Protein AF-A0A845EXS9-F1 (afdb_monomer_lite)

Structure (mmCIF, N/CA/C/O backbone):
data_AF-A0A845EXS9-F1
#
_entry.id   AF-A0A845EXS9-F1
#
loop_
_atom_site.group_PDB
_atom_site.id
_atom_site.type_symbol
_atom_site.label_atom_id
_atom_site.label_alt_id
_atom_site.label_comp_id
_atom_site.label_asym_id
_atom_site.label_entity_id
_atom_site.label_seq_id
_atom_site.pdbx_PDB_ins_code
_atom_site.Cartn_x
_atom_site.Cartn_y
_atom_site.Cartn_z
_atom_site.occupancy
_atom_site.B_iso_or_equiv
_atom_site.auth_seq_id
_atom_site.auth_comp_id
_atom_site.auth_asym_id
_atom_site.auth_atom_id
_atom_site.pdbx_PDB_model_num
ATOM 1 N N . MET A 1 1 ? 1.071 14.316 12.755 1.00 51.59 1 MET A N 1
ATOM 2 C CA . MET A 1 1 ? 1.394 14.939 11.450 1.00 51.59 1 MET A CA 1
ATOM 3 C C . MET A 1 1 ? 2.821 14.673 10.952 1.00 51.59 1 MET A C 1
ATOM 5 O O . MET A 1 1 ? 2.905 14.203 9.826 1.00 51.59 1 MET A O 1
ATOM 9 N N . PRO A 1 2 ? 3.928 14.865 11.708 1.00 53.72 2 PRO A N 1
ATOM 10 C CA . PRO A 1 2 ? 5.282 14.664 11.152 1.00 53.72 2 PRO A CA 1
ATOM 11 C C . PRO A 1 2 ? 5.561 13.211 10.721 1.00 53.72 2 PRO A C 1
ATOM 13 O O . PRO A 1 2 ? 6.140 12.975 9.668 1.00 53.72 2 PRO A O 1
ATOM 16 N N . LEU A 1 3 ? 5.050 12.230 11.473 1.00 70.12 3 LEU A N 1
ATOM 17 C CA . LEU A 1 3 ? 5.126 10.802 11.124 1.00 70.12 3 LEU A CA 1
ATOM 18 C C . LEU A 1 3 ? 4.400 10.443 9.818 1.00 70.12 3 LEU A C 1
ATOM 20 O O . LEU A 1 3 ? 4.823 9.530 9.117 1.00 70.12 3 LEU A O 1
ATOM 24 N N . LEU A 1 4 ? 3.323 11.157 9.493 1.00 68.69 4 LEU A N 1
ATOM 25 C CA . LEU A 1 4 ? 2.487 10.904 8.318 1.00 68.69 4 LEU A CA 1
ATOM 26 C C . LEU A 1 4 ? 3.217 11.365 7.046 1.00 68.69 4 LEU A C 1
ATOM 28 O O . LEU A 1 4 ? 3.310 10.632 6.066 1.00 68.69 4 LEU A O 1
ATOM 32 N N . LEU A 1 5 ? 3.852 12.539 7.119 1.00 72.69 5 LEU A N 1
ATOM 33 C CA . LEU A 1 5 ? 4.649 13.095 6.027 1.00 72.69 5 LEU A CA 1
ATOM 34 C C . LEU A 1 5 ? 5.863 12.210 5.700 1.00 72.69 5 LEU A C 1
ATOM 36 O O . LEU A 1 5 ? 6.105 11.908 4.537 1.00 72.69 5 LEU A O 1
ATOM 40 N N . ILE A 1 6 ? 6.579 11.727 6.723 1.00 81.88 6 ILE A N 1
ATOM 41 C CA . ILE A 1 6 ? 7.739 10.835 6.546 1.00 81.88 6 ILE A CA 1
ATOM 42 C C . ILE A 1 6 ? 7.333 9.527 5.854 1.00 81.88 6 ILE A C 1
ATOM 44 O O . ILE A 1 6 ? 8.035 9.061 4.960 1.00 81.88 6 ILE A O 1
ATOM 48 N N . ARG A 1 7 ? 6.188 8.944 6.233 1.00 81.50 7 ARG A N 1
ATOM 49 C CA . ARG A 1 7 ? 5.664 7.713 5.617 1.00 81.50 7 ARG A CA 1
ATOM 50 C C . ARG A 1 7 ? 5.348 7.910 4.137 1.00 81.50 7 ARG A C 1
ATOM 52 O O . ARG A 1 7 ? 5.757 7.090 3.320 1.00 81.50 7 ARG A O 1
ATOM 59 N N . ILE A 1 8 ? 4.670 9.004 3.793 1.00 83.12 8 ILE A N 1
ATOM 60 C CA . ILE A 1 8 ? 4.323 9.322 2.403 1.00 83.12 8 ILE A CA 1
ATOM 61 C C . ILE A 1 8 ? 5.583 9.592 1.578 1.00 83.12 8 ILE A C 1
ATOM 63 O O . ILE A 1 8 ? 5.698 9.072 0.474 1.00 83.12 8 ILE A O 1
ATOM 67 N N . VAL A 1 9 ? 6.557 10.329 2.122 1.00 86.06 9 VAL A N 1
ATOM 68 C CA . VAL A 1 9 ? 7.844 10.582 1.452 1.00 86.06 9 VAL A CA 1
ATOM 69 C C . VAL A 1 9 ? 8.617 9.281 1.225 1.00 86.06 9 VAL A C 1
ATOM 71 O O . VAL A 1 9 ? 9.168 9.085 0.146 1.00 86.06 9 VAL A O 1
ATOM 74 N N . ALA A 1 10 ? 8.623 8.362 2.194 1.00 85.44 10 ALA A N 1
ATOM 75 C CA . ALA A 1 10 ? 9.262 7.057 2.036 1.00 85.44 10 ALA A CA 1
ATOM 76 C C . ALA A 1 10 ? 8.588 6.210 0.943 1.00 85.44 10 ALA A C 1
ATOM 78 O O . ALA A 1 10 ? 9.275 5.620 0.111 1.00 85.44 10 ALA A O 1
ATOM 79 N N . ILE A 1 11 ? 7.250 6.184 0.907 1.00 87.62 11 ILE A N 1
ATOM 80 C CA . ILE A 1 11 ? 6.481 5.491 -0.139 1.00 87.62 11 ILE A CA 1
ATOM 81 C C . ILE A 1 11 ? 6.760 6.110 -1.503 1.00 87.62 11 ILE A C 1
ATOM 83 O O . ILE A 1 11 ? 7.045 5.384 -2.452 1.00 87.62 11 ILE A O 1
ATOM 87 N N . PHE A 1 12 ? 6.727 7.439 -1.589 1.00 87.81 12 PHE A N 1
ATOM 88 C CA . PHE A 1 12 ? 7.039 8.160 -2.812 1.00 87.81 12 PHE A CA 1
ATOM 89 C C . PHE A 1 12 ? 8.451 7.827 -3.299 1.00 87.81 12 PHE A C 1
ATOM 91 O O . PHE A 1 12 ? 8.611 7.443 -4.448 1.00 87.81 12 PHE A O 1
ATOM 98 N N . GLY A 1 13 ? 9.462 7.889 -2.427 1.00 86.19 13 GLY A N 1
ATOM 99 C CA . GLY A 1 13 ? 10.846 7.578 -2.787 1.00 86.19 13 GLY A CA 1
ATOM 100 C C . GLY A 1 13 ? 11.028 6.141 -3.282 1.00 86.19 13 GLY A C 1
ATOM 101 O O . GLY A 1 13 ? 11.665 5.922 -4.309 1.00 86.19 13 GLY A O 1
ATOM 102 N N . LEU A 1 14 ? 10.427 5.159 -2.602 1.00 87.31 14 LEU A N 1
ATOM 103 C CA . LEU A 1 14 ? 10.491 3.751 -3.010 1.00 87.31 14 LEU A CA 1
ATOM 104 C C . LEU A 1 14 ? 9.812 3.511 -4.363 1.00 87.31 14 LEU A C 1
ATOM 106 O O . LEU A 1 14 ? 10.380 2.849 -5.230 1.00 87.31 14 LEU A O 1
ATOM 110 N N . LEU A 1 15 ? 8.613 4.058 -4.557 1.00 86.12 15 LEU A N 1
ATOM 111 C CA . LEU A 1 15 ? 7.864 3.892 -5.801 1.00 86.12 15 LEU A CA 1
ATOM 112 C C . LEU A 1 15 ? 8.483 4.688 -6.961 1.00 86.12 15 LEU A C 1
ATOM 114 O O . LEU A 1 15 ? 8.450 4.220 -8.093 1.00 86.12 15 LEU A O 1
ATOM 118 N N . PHE A 1 16 ? 9.102 5.837 -6.689 1.00 86.94 16 PHE A N 1
ATOM 119 C CA . PHE A 1 16 ? 9.843 6.620 -7.678 1.00 86.94 16 PHE A CA 1
ATOM 120 C C . PHE A 1 16 ? 11.088 5.881 -8.171 1.00 86.94 16 PHE A C 1
ATOM 122 O O . PHE A 1 16 ? 11.317 5.781 -9.373 1.00 86.94 16 PHE A O 1
ATOM 129 N N . ILE A 1 17 ? 11.869 5.293 -7.257 1.00 85.00 17 ILE A N 1
ATOM 130 C CA . ILE A 1 17 ? 13.013 4.449 -7.628 1.00 85.00 17 ILE A CA 1
ATOM 131 C C . ILE A 1 17 ? 12.538 3.244 -8.442 1.00 85.00 17 ILE A C 1
ATOM 133 O O . ILE A 1 17 ? 13.176 2.892 -9.433 1.00 85.00 17 ILE A O 1
ATOM 137 N N . ALA A 1 18 ? 11.424 2.623 -8.046 1.00 84.88 18 ALA A N 1
ATOM 138 C CA . ALA A 1 18 ? 10.836 1.531 -8.806 1.00 84.88 18 ALA A CA 1
ATOM 139 C C . ALA A 1 18 ? 10.504 1.966 -10.238 1.00 84.88 18 ALA A C 1
ATOM 141 O O . ALA A 1 18 ? 10.927 1.306 -11.179 1.00 84.88 18 ALA A O 1
ATOM 142 N N . GLU A 1 19 ? 9.827 3.100 -10.407 1.00 82.81 19 GLU A N 1
ATOM 143 C CA . GLU A 1 19 ? 9.489 3.638 -11.725 1.00 82.81 19 GLU A CA 1
ATOM 144 C C . GLU A 1 19 ? 10.696 4.005 -12.574 1.00 82.81 19 GLU A C 1
ATOM 146 O O . GLU A 1 19 ? 10.775 3.606 -13.732 1.00 82.81 19 GLU A O 1
ATOM 151 N N . SER A 1 20 ? 11.702 4.628 -11.972 1.00 82.00 20 SER A N 1
ATOM 152 C CA . SER A 1 20 ? 12.933 4.988 -12.676 1.00 82.00 20 SER A CA 1
ATOM 153 C C . SER A 1 20 ? 13.729 3.769 -13.170 1.00 82.00 20 SER A C 1
ATOM 155 O O . SER A 1 20 ? 14.548 3.897 -14.076 1.00 82.00 20 SER A O 1
ATOM 157 N N . ASN A 1 21 ? 13.519 2.587 -12.577 1.00 80.31 21 ASN A N 1
ATOM 158 C CA . ASN A 1 21 ? 14.250 1.358 -12.906 1.00 80.31 21 ASN A CA 1
ATOM 159 C C . ASN A 1 21 ? 13.407 0.325 -13.675 1.00 80.31 21 ASN A C 1
ATOM 161 O O . ASN A 1 21 ? 13.947 -0.691 -14.116 1.00 80.31 21 ASN A O 1
ATOM 165 N N . LEU A 1 22 ? 12.100 0.547 -13.834 1.00 76.06 22 LEU A N 1
ATOM 166 C CA . LEU A 1 22 ? 11.172 -0.400 -14.449 1.00 76.06 22 LEU A CA 1
ATOM 167 C C . LEU A 1 22 ? 10.502 0.229 -15.670 1.00 76.06 22 LEU A C 1
ATOM 169 O O . LEU A 1 22 ? 9.865 1.273 -15.588 1.00 76.06 22 LEU A O 1
ATOM 173 N N . ASN A 1 23 ? 10.577 -0.440 -16.822 1.00 69.62 23 ASN A N 1
ATOM 174 C CA . ASN A 1 23 ? 9.854 0.005 -18.012 1.00 69.62 23 ASN A CA 1
ATOM 175 C C . ASN A 1 23 ? 8.379 -0.425 -17.928 1.00 69.62 23 ASN A C 1
ATOM 177 O O . ASN A 1 23 ? 7.980 -1.463 -18.458 1.00 69.62 23 ASN A O 1
ATOM 181 N N . PHE A 1 24 ? 7.554 0.380 -17.256 1.00 65.69 24 PHE A N 1
ATOM 182 C CA . PHE A 1 24 ? 6.158 0.039 -16.968 1.00 65.69 24 PHE A CA 1
ATOM 183 C C . PHE A 1 24 ? 5.218 -0.004 -18.180 1.00 65.69 24 PHE A C 1
ATOM 185 O O . PHE A 1 24 ? 4.062 -0.395 -18.020 1.00 65.69 24 PHE A O 1
ATOM 192 N N . LYS A 1 25 ? 5.667 0.345 -19.393 1.00 63.91 25 LYS A N 1
ATOM 193 C CA . LYS A 1 25 ? 4.797 0.403 -20.585 1.00 63.91 25 LYS A CA 1
ATOM 194 C C . LYS A 1 25 ? 4.141 -0.931 -20.961 1.00 63.91 25 LYS A C 1
ATOM 196 O O . LYS A 1 25 ? 3.076 -0.913 -21.567 1.00 63.91 25 LYS A O 1
ATOM 201 N N . SER A 1 26 ? 4.741 -2.069 -20.611 1.00 62.62 26 SER A N 1
ATOM 202 C CA . SER A 1 26 ? 4.204 -3.406 -20.925 1.00 62.62 26 SER A CA 1
ATOM 203 C C . SER A 1 26 ? 4.117 -4.347 -19.720 1.00 62.62 26 SER A C 1
ATOM 205 O O . SER A 1 26 ? 3.708 -5.498 -19.868 1.00 62.62 26 SER A O 1
ATOM 207 N N . MET A 1 27 ? 4.484 -3.877 -18.526 1.00 73.00 27 MET A N 1
ATOM 208 C CA . MET A 1 27 ? 4.490 -4.696 -17.314 1.00 73.00 27 MET A CA 1
ATOM 209 C C . MET A 1 27 ? 3.122 -4.745 -16.644 1.00 73.00 27 MET A C 1
ATOM 211 O O . MET A 1 27 ? 2.420 -3.739 -16.524 1.00 73.00 27 MET A O 1
ATOM 215 N N . THR A 1 28 ? 2.783 -5.925 -16.132 1.00 79.69 28 THR A N 1
ATOM 216 C CA . THR A 1 28 ? 1.614 -6.130 -15.273 1.00 79.69 28 THR A CA 1
ATOM 217 C C . THR A 1 28 ? 2.038 -6.255 -13.812 1.00 79.69 28 THR A C 1
ATOM 219 O O . THR A 1 28 ? 3.178 -6.610 -13.508 1.00 79.69 28 THR A O 1
ATOM 222 N N . PHE A 1 29 ? 1.107 -5.999 -12.888 1.00 75.62 29 PHE A N 1
ATOM 223 C CA . PHE A 1 29 ? 1.343 -6.158 -11.448 1.00 75.62 29 PHE A CA 1
ATOM 224 C C . PHE A 1 29 ? 1.831 -7.572 -11.103 1.00 75.62 29 PHE A C 1
ATOM 226 O O . PHE A 1 29 ? 2.787 -7.751 -10.352 1.00 75.62 29 PHE A O 1
ATOM 233 N N . THR A 1 30 ? 1.191 -8.582 -11.689 1.00 77.38 30 THR A N 1
ATOM 234 C CA . THR A 1 30 ? 1.515 -9.991 -11.457 1.00 77.38 30 THR A CA 1
ATOM 235 C C . THR A 1 30 ? 2.918 -10.338 -11.940 1.00 77.38 30 THR A C 1
ATOM 237 O O . THR A 1 30 ? 3.628 -11.073 -11.261 1.00 77.38 30 THR A O 1
ATOM 240 N N . ASP A 1 31 ? 3.345 -9.774 -13.069 1.00 80.44 31 ASP A N 1
ATOM 241 C CA . ASP A 1 31 ? 4.692 -9.983 -13.596 1.00 80.44 31 ASP A CA 1
ATOM 242 C C . ASP A 1 31 ? 5.758 -9.390 -12.657 1.00 80.44 31 ASP A C 1
ATOM 244 O O . ASP A 1 31 ? 6.731 -10.055 -12.307 1.00 80.44 31 ASP A O 1
ATOM 248 N N . LEU A 1 32 ? 5.512 -8.190 -12.125 1.00 79.75 32 LEU A N 1
ATOM 249 C CA . LEU A 1 32 ? 6.359 -7.562 -11.105 1.00 79.75 32 LEU A CA 1
ATOM 250 C C . LEU A 1 32 ? 6.474 -8.374 -9.813 1.00 79.75 32 LEU A C 1
ATOM 252 O O . LEU A 1 32 ? 7.549 -8.434 -9.217 1.00 79.75 32 LEU A O 1
ATOM 256 N N . MET A 1 33 ? 5.382 -9.007 -9.390 1.00 78.69 33 MET A N 1
ATOM 257 C CA . MET A 1 33 ? 5.342 -9.804 -8.163 1.00 78.69 33 MET A CA 1
ATOM 258 C C . MET A 1 33 ? 6.012 -11.171 -8.333 1.00 78.69 33 MET A C 1
ATOM 260 O O . MET A 1 33 ? 6.807 -11.577 -7.486 1.00 78.69 33 MET A O 1
ATOM 264 N N . LEU A 1 34 ? 5.707 -11.880 -9.423 1.00 81.31 34 LEU A N 1
ATOM 265 C CA . LEU A 1 34 ? 6.151 -13.260 -9.640 1.00 81.31 34 LEU A CA 1
ATOM 266 C C . LEU A 1 34 ? 7.555 -13.350 -10.243 1.00 81.31 34 LEU A C 1
ATOM 268 O O . LEU A 1 34 ? 8.284 -14.291 -9.942 1.00 81.31 34 LEU A O 1
ATOM 272 N N . ASN A 1 35 ? 7.958 -12.363 -11.046 1.00 79.44 35 ASN A N 1
ATOM 273 C CA . ASN A 1 35 ? 9.261 -12.328 -11.710 1.00 79.44 35 ASN A CA 1
ATOM 274 C C . ASN A 1 35 ? 10.184 -11.243 -11.133 1.00 79.44 35 ASN A C 1
ATOM 276 O O . ASN A 1 35 ? 11.101 -10.779 -11.810 1.00 79.44 35 ASN A O 1
ATOM 280 N N . SER A 1 36 ? 9.992 -10.869 -9.865 1.00 72.88 36 SER A N 1
ATOM 281 C CA . SER A 1 36 ? 10.786 -9.840 -9.173 1.00 72.88 36 SER A CA 1
ATOM 282 C C . SER A 1 36 ? 12.305 -10.056 -9.279 1.00 72.88 36 SER A C 1
ATOM 284 O O . SER A 1 36 ? 13.050 -9.094 -9.447 1.00 72.88 36 SER A O 1
ATOM 286 N N . GLY A 1 37 ? 12.772 -11.311 -9.296 1.00 73.31 37 GLY A N 1
ATOM 287 C CA . GLY A 1 37 ? 14.189 -11.651 -9.486 1.00 73.31 37 GLY A CA 1
ATOM 288 C C . GLY A 1 37 ? 14.774 -11.256 -10.850 1.00 73.31 37 GLY A C 1
ATOM 289 O O . GLY A 1 37 ? 15.967 -10.986 -10.939 1.00 73.31 37 GLY A O 1
ATOM 290 N N . ARG A 1 38 ? 13.952 -11.164 -11.904 1.00 77.56 38 ARG A N 1
ATOM 291 C CA . ARG A 1 38 ? 14.377 -10.683 -13.234 1.00 77.56 38 ARG A CA 1
ATOM 292 C C . ARG A 1 38 ? 14.466 -9.162 -13.308 1.00 77.56 38 ARG A C 1
ATOM 294 O O . ARG A 1 38 ? 15.227 -8.630 -14.106 1.00 77.56 38 ARG A O 1
ATOM 301 N N . TYR A 1 39 ? 13.686 -8.482 -12.477 1.00 75.69 39 TYR A N 1
ATOM 302 C CA . TYR A 1 39 ? 13.532 -7.029 -12.467 1.00 75.69 39 TYR A CA 1
ATOM 303 C C . TYR A 1 39 ? 14.378 -6.340 -11.384 1.00 75.69 39 TYR A C 1
ATOM 305 O O . TYR A 1 39 ? 14.412 -5.112 -11.294 1.00 75.69 39 TYR A O 1
ATOM 313 N N . GLY A 1 40 ? 15.101 -7.134 -10.589 1.00 82.38 40 GLY A N 1
ATOM 314 C CA . GLY A 1 40 ? 16.164 -6.685 -9.701 1.00 82.38 40 GLY A CA 1
ATOM 315 C C . GLY A 1 40 ? 15.704 -5.651 -8.675 1.00 82.38 40 GLY A C 1
ATOM 316 O O . GLY A 1 40 ? 14.649 -5.771 -8.050 1.00 82.38 40 GLY A O 1
ATOM 317 N N . PHE A 1 41 ? 16.528 -4.622 -8.486 1.00 82.50 41 PHE A N 1
ATOM 318 C CA . PHE A 1 41 ? 16.328 -3.613 -7.449 1.00 82.50 41 PHE A CA 1
ATOM 319 C C . PHE A 1 41 ? 15.018 -2.823 -7.612 1.00 82.50 41 PHE A C 1
ATOM 321 O O . PHE A 1 41 ? 14.347 -2.554 -6.617 1.00 82.50 41 PHE A O 1
ATOM 328 N N . GLY A 1 42 ? 14.595 -2.530 -8.848 1.00 81.81 42 GLY A N 1
ATOM 329 C CA . GLY A 1 42 ? 13.344 -1.810 -9.111 1.00 81.81 42 GLY A CA 1
ATOM 330 C C . GLY A 1 42 ? 12.111 -2.557 -8.594 1.00 81.81 42 GLY A C 1
ATOM 331 O O . GLY A 1 42 ? 11.252 -1.962 -7.943 1.00 81.81 42 GLY A O 1
ATOM 332 N N . ALA A 1 43 ? 12.052 -3.878 -8.793 1.00 83.44 43 ALA A N 1
ATOM 333 C CA . ALA A 1 43 ? 10.953 -4.698 -8.280 1.00 83.44 43 ALA A CA 1
ATOM 334 C C . ALA A 1 43 ? 10.974 -4.839 -6.753 1.00 83.44 43 ALA A C 1
ATOM 336 O O . ALA A 1 43 ? 9.912 -4.884 -6.135 1.00 83.44 43 ALA A O 1
ATOM 337 N N . LEU A 1 44 ? 12.156 -4.851 -6.126 1.00 86.00 44 LEU A N 1
ATOM 338 C CA . LEU A 1 44 ? 12.261 -4.812 -4.665 1.00 86.00 44 LEU A CA 1
ATOM 339 C C . LEU A 1 44 ? 11.725 -3.490 -4.108 1.00 86.00 44 LEU A C 1
ATOM 341 O O . LEU A 1 44 ? 10.909 -3.503 -3.189 1.00 86.00 44 LEU A O 1
ATOM 345 N N . CYS A 1 45 ? 12.125 -2.354 -4.685 1.00 88.00 45 CYS A N 1
ATOM 346 C CA . CYS A 1 45 ? 11.609 -1.042 -4.295 1.00 88.00 45 CYS A CA 1
ATOM 347 C C . CYS A 1 45 ? 10.089 -0.950 -4.479 1.00 88.00 45 CYS A C 1
ATOM 349 O O . CYS A 1 45 ? 9.397 -0.454 -3.587 1.00 88.00 45 CYS A O 1
ATOM 351 N N . PHE A 1 46 ? 9.560 -1.507 -5.573 1.00 87.25 46 PHE A N 1
ATOM 352 C CA . PHE A 1 46 ? 8.122 -1.605 -5.809 1.00 87.25 46 PHE A CA 1
ATOM 353 C C . PHE A 1 46 ? 7.424 -2.448 -4.736 1.00 87.25 46 PHE A C 1
ATOM 355 O O . PHE A 1 46 ? 6.441 -2.002 -4.149 1.00 87.25 46 PHE A O 1
ATOM 362 N N . LEU A 1 47 ? 7.953 -3.639 -4.432 1.00 88.12 47 LEU A N 1
ATOM 363 C CA . LEU A 1 47 ? 7.409 -4.544 -3.419 1.00 88.12 47 LEU A CA 1
ATOM 364 C C . LEU A 1 47 ? 7.405 -3.893 -2.031 1.00 88.12 47 LEU A C 1
ATOM 366 O O . LEU A 1 47 ? 6.402 -3.955 -1.321 1.00 88.12 47 LEU A O 1
ATOM 370 N N . PHE A 1 48 ? 8.504 -3.244 -1.641 1.00 88.56 48 PHE A N 1
ATOM 371 C CA . PHE A 1 48 ? 8.569 -2.529 -0.372 1.00 88.56 48 PHE A CA 1
ATOM 372 C C . PHE A 1 48 ? 7.571 -1.371 -0.347 1.00 88.56 48 PHE A C 1
ATOM 374 O O . PHE A 1 48 ? 6.778 -1.295 0.589 1.00 88.56 48 PHE A O 1
ATOM 381 N N . GLY A 1 49 ? 7.530 -0.526 -1.382 1.00 87.38 49 GLY A N 1
ATOM 382 C CA . GLY A 1 49 ? 6.549 0.558 -1.486 1.00 87.38 49 GLY A CA 1
ATOM 383 C C . GLY A 1 49 ? 5.108 0.049 -1.373 1.00 87.38 49 GLY A C 1
ATOM 384 O O . GLY A 1 49 ? 4.321 0.569 -0.580 1.00 87.38 49 GLY A O 1
ATOM 385 N N . PHE A 1 50 ? 4.790 -1.037 -2.078 1.00 88.69 50 PHE A N 1
ATOM 386 C CA . PHE A 1 50 ? 3.506 -1.733 -2.010 1.00 88.69 50 PHE A CA 1
ATOM 387 C C . PHE A 1 50 ? 3.173 -2.224 -0.590 1.00 88.69 50 PHE A C 1
ATOM 389 O O . PHE A 1 50 ? 2.087 -1.951 -0.075 1.00 88.69 50 PHE A O 1
ATOM 396 N N . LEU A 1 51 ? 4.105 -2.905 0.082 1.00 88.56 51 LEU A N 1
ATOM 397 C CA . LEU A 1 51 ? 3.905 -3.414 1.443 1.00 88.56 51 LEU A CA 1
ATOM 398 C C . LEU A 1 51 ? 3.737 -2.288 2.471 1.00 88.56 51 LEU A C 1
ATOM 400 O O . LEU A 1 51 ? 2.955 -2.433 3.412 1.00 88.56 51 LEU A O 1
ATOM 404 N N . PHE A 1 52 ? 4.434 -1.163 2.296 1.00 88.50 52 PHE A N 1
ATOM 405 C CA . PHE A 1 52 ? 4.263 0.021 3.139 1.00 88.50 52 PHE A CA 1
ATOM 406 C C . PHE A 1 52 ? 2.860 0.616 2.998 1.00 88.50 52 PHE A C 1
ATOM 408 O O . PHE A 1 52 ? 2.219 0.913 4.005 1.00 88.50 52 PHE A O 1
ATOM 415 N N . VAL A 1 53 ? 2.347 0.718 1.771 1.00 88.12 53 VAL A N 1
ATOM 416 C CA . VAL A 1 53 ? 0.979 1.188 1.505 1.00 88.12 53 VAL A CA 1
ATOM 417 C C . VAL A 1 53 ? -0.039 0.239 2.134 1.00 88.12 53 VAL A C 1
ATOM 419 O O . VAL A 1 53 ? -0.921 0.672 2.874 1.00 88.12 53 VAL A O 1
ATOM 422 N N . ALA A 1 54 ? 0.121 -1.069 1.925 1.00 87.75 54 ALA A N 1
ATOM 423 C CA . ALA A 1 54 ? -0.775 -2.058 2.510 1.00 87.75 54 ALA A CA 1
ATOM 424 C C . ALA A 1 54 ? -0.733 -2.050 4.049 1.00 87.75 54 ALA A C 1
ATOM 426 O O . ALA A 1 54 ? -1.757 -2.245 4.704 1.00 87.75 54 ALA A O 1
ATOM 427 N N . ARG A 1 55 ? 0.433 -1.768 4.644 1.00 87.00 55 ARG A N 1
ATOM 428 C CA . ARG A 1 55 ? 0.579 -1.583 6.092 1.00 87.00 55 ARG A CA 1
ATOM 429 C C . ARG A 1 55 ? -0.180 -0.356 6.597 1.00 87.00 55 ARG A C 1
ATOM 431 O O . ARG A 1 55 ? -0.813 -0.467 7.641 1.00 87.00 55 ARG A O 1
ATOM 438 N N . ILE A 1 56 ? -0.134 0.775 5.892 1.00 86.00 56 ILE A N 1
ATOM 439 C CA . ILE A 1 56 ? -0.914 1.969 6.262 1.00 86.00 56 ILE A CA 1
ATOM 440 C C . ILE A 1 56 ? -2.407 1.644 6.243 1.00 86.00 56 ILE A C 1
ATOM 442 O O . ILE A 1 56 ? -3.108 1.911 7.217 1.00 86.00 56 ILE A O 1
ATOM 446 N N . ILE A 1 57 ? -2.876 0.982 5.180 1.00 86.12 57 ILE A N 1
ATOM 447 C CA . ILE A 1 57 ? -4.276 0.555 5.072 1.00 86.12 57 ILE A CA 1
ATOM 448 C C . ILE A 1 57 ? -4.641 -0.365 6.238 1.00 86.12 57 ILE A C 1
ATOM 450 O O . ILE A 1 57 ? -5.668 -0.161 6.880 1.00 86.12 57 ILE A O 1
ATOM 454 N N . ARG A 1 58 ? -3.778 -1.332 6.569 1.00 86.06 58 ARG A N 1
ATOM 455 C CA . ARG A 1 58 ? -3.970 -2.209 7.728 1.00 86.06 58 ARG A CA 1
ATOM 456 C C . ARG A 1 58 ? -4.106 -1.417 9.030 1.00 86.06 58 ARG A C 1
ATOM 458 O O . ARG A 1 58 ? -5.054 -1.652 9.768 1.00 86.06 58 ARG A O 1
ATOM 465 N N . GLU A 1 59 ? -3.193 -0.485 9.308 1.00 85.12 59 GLU A N 1
ATOM 466 C CA . GLU A 1 59 ? -3.225 0.358 10.517 1.00 85.12 59 GLU A CA 1
ATOM 467 C C . GLU A 1 59 ? -4.524 1.178 10.594 1.00 85.12 59 GLU A C 1
ATOM 469 O O . GLU A 1 59 ? -5.117 1.318 11.663 1.00 85.12 59 GLU A O 1
ATOM 474 N N . HIS A 1 60 ? -5.012 1.680 9.460 1.00 83.25 60 HIS A N 1
ATOM 475 C CA . HIS A 1 60 ? -6.275 2.407 9.401 1.00 83.25 60 HIS A CA 1
ATOM 476 C C . HIS A 1 60 ? -7.499 1.515 9.638 1.00 83.25 60 HIS A C 1
ATOM 478 O O . HIS A 1 60 ? -8.395 1.913 10.384 1.00 83.25 60 HIS A O 1
ATOM 484 N N . VAL A 1 61 ? -7.528 0.315 9.049 1.00 82.25 61 VAL A N 1
ATOM 485 C CA . VAL A 1 61 ? -8.600 -0.677 9.242 1.00 82.25 61 VAL A CA 1
ATOM 486 C C . VAL A 1 61 ? -8.628 -1.170 10.689 1.00 82.25 61 VAL A C 1
ATOM 488 O O . VAL A 1 61 ? -9.695 -1.214 11.293 1.00 82.25 61 VAL A O 1
ATOM 491 N N . GLU A 1 62 ? -7.469 -1.475 11.278 1.00 81.56 62 GLU A N 1
ATOM 492 C CA . GLU A 1 62 ? -7.347 -1.814 12.702 1.00 81.56 62 GLU A CA 1
ATOM 493 C C . GLU A 1 62 ? -7.857 -0.667 13.588 1.00 81.56 62 GLU A C 1
ATOM 495 O O . GLU A 1 62 ? -8.636 -0.898 14.511 1.00 81.56 62 GLU A O 1
ATOM 500 N N . GLY A 1 63 ? -7.488 0.579 13.270 1.00 76.31 63 GLY A N 1
ATOM 501 C CA . GLY A 1 63 ? -7.987 1.761 13.972 1.00 76.31 63 GLY A CA 1
ATOM 502 C C . GLY A 1 63 ? -9.506 1.925 13.868 1.00 76.31 63 GLY A C 1
ATOM 503 O O . GLY A 1 63 ? -10.151 2.257 14.860 1.00 76.31 63 GLY A O 1
ATOM 504 N N . PHE A 1 64 ? -10.100 1.628 12.708 1.00 77.69 64 PHE A N 1
ATOM 505 C CA . PHE A 1 64 ? -11.556 1.628 12.545 1.00 77.69 64 PHE A CA 1
ATOM 506 C C . PHE A 1 64 ? -12.247 0.543 13.369 1.00 77.69 64 PHE A C 1
ATOM 508 O O . PHE A 1 64 ? -13.283 0.816 13.974 1.00 77.69 64 PHE A O 1
ATOM 515 N N . LEU A 1 65 ? -11.680 -0.665 13.411 1.00 73.25 65 LEU A N 1
ATOM 516 C CA . LEU A 1 65 ? -12.210 -1.765 14.218 1.00 73.25 65 LEU A CA 1
ATOM 517 C C . LEU A 1 65 ? -12.127 -1.459 15.722 1.00 73.25 65 LEU A C 1
ATOM 519 O O . LEU A 1 65 ? -13.043 -1.809 16.459 1.00 73.25 65 LEU A O 1
ATOM 523 N N . ALA A 1 66 ? -11.061 -0.791 16.172 1.00 72.81 66 ALA A N 1
ATOM 524 C CA . ALA A 1 66 ? -10.829 -0.498 17.586 1.00 72.81 66 ALA A CA 1
ATOM 525 C C . ALA A 1 66 ? -11.587 0.738 18.104 1.00 72.81 66 ALA A C 1
ATOM 527 O O . ALA A 1 66 ? -12.090 0.726 19.224 1.00 72.81 66 ALA A O 1
ATOM 528 N N . LEU A 1 67 ? -11.648 1.819 17.318 1.00 71.69 67 LEU A N 1
ATOM 529 C CA . LEU A 1 67 ? -12.204 3.113 17.748 1.00 71.69 67 LEU A CA 1
ATOM 530 C C . LEU A 1 67 ? -13.649 3.339 17.280 1.00 71.69 67 LEU A C 1
ATOM 532 O O . LEU A 1 67 ? -14.297 4.289 17.722 1.00 71.69 67 LEU A O 1
ATOM 536 N N . GLY A 1 68 ? -14.150 2.484 16.385 1.00 64.62 68 GLY A N 1
ATOM 537 C CA . GLY A 1 68 ? -15.453 2.633 15.750 1.00 64.62 68 GLY A CA 1
ATOM 538 C C . GLY A 1 68 ? -15.495 3.756 14.704 1.00 64.62 68 GLY A C 1
ATOM 539 O O . GLY A 1 68 ? -14.692 4.689 14.691 1.00 64.62 68 GLY A O 1
ATOM 540 N N . ILE A 1 69 ? -16.487 3.682 13.812 1.00 63.53 69 ILE A N 1
ATOM 541 C CA . ILE A 1 69 ? -16.653 4.594 12.660 1.00 63.53 69 ILE A CA 1
ATOM 542 C C . ILE A 1 69 ? -16.913 6.054 13.096 1.00 63.53 69 ILE A C 1
ATOM 544 O O . ILE A 1 69 ? -16.672 6.988 12.334 1.00 63.53 69 ILE A O 1
ATOM 548 N N . ASN A 1 70 ? -17.344 6.277 14.341 1.00 65.75 70 ASN A N 1
ATOM 549 C CA . ASN A 1 70 ? -17.737 7.599 14.837 1.00 65.75 70 ASN A CA 1
ATOM 550 C C . ASN A 1 70 ? -16.566 8.509 15.246 1.00 65.75 70 ASN A C 1
ATOM 552 O O . ASN A 1 70 ? -16.791 9.682 15.560 1.00 65.75 70 ASN A O 1
ATOM 556 N N . ASN A 1 71 ? -15.319 8.025 15.230 1.00 77.50 71 ASN A N 1
ATOM 557 C CA . ASN A 1 71 ? -14.172 8.878 15.527 1.00 77.50 71 ASN A CA 1
ATOM 558 C C . ASN A 1 71 ? -13.826 9.783 14.329 1.00 77.50 71 ASN A C 1
ATOM 560 O O . ASN A 1 71 ? -13.056 9.415 13.438 1.00 77.50 71 ASN A O 1
ATOM 564 N N . LYS A 1 72 ? -14.376 11.006 14.340 1.00 75.31 72 LYS A N 1
ATOM 565 C CA . LYS A 1 72 ? -14.188 12.016 13.284 1.00 75.31 72 LYS A CA 1
ATOM 566 C C . LYS A 1 72 ? -12.713 12.314 12.983 1.00 75.31 72 LYS A C 1
ATOM 568 O O . LYS A 1 72 ? -12.366 12.491 11.820 1.00 75.31 72 LYS A O 1
ATOM 573 N N . ALA A 1 73 ? -11.840 12.346 13.993 1.00 78.69 73 ALA A N 1
ATOM 574 C CA . ALA A 1 73 ? -10.420 12.653 13.798 1.00 78.69 73 ALA A CA 1
ATOM 575 C C . ALA A 1 73 ? -9.683 11.536 13.039 1.00 78.69 73 ALA A C 1
ATOM 577 O O . ALA A 1 73 ? -8.867 11.811 12.154 1.00 78.69 73 ALA A O 1
ATOM 578 N N . HIS A 1 74 ? -10.010 10.275 13.338 1.00 77.44 74 HIS A N 1
ATOM 579 C CA . HIS A 1 74 ? -9.457 9.114 12.632 1.00 77.44 74 HIS A CA 1
ATOM 580 C C . HIS A 1 74 ? -9.936 9.0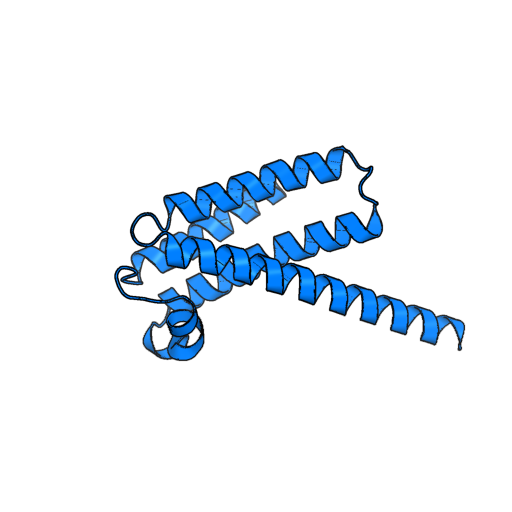68 11.178 1.00 77.44 74 HIS A C 1
ATOM 582 O O . HIS A 1 74 ? -9.140 8.867 10.264 1.00 77.44 74 HIS A O 1
ATOM 588 N N . LEU A 1 75 ? -11.222 9.355 10.953 1.00 77.62 75 LEU A N 1
ATOM 589 C CA . LEU A 1 75 ? -11.830 9.370 9.621 1.00 77.62 75 LEU A CA 1
ATOM 590 C C . LEU A 1 75 ? -11.232 10.469 8.724 1.00 77.62 75 LEU 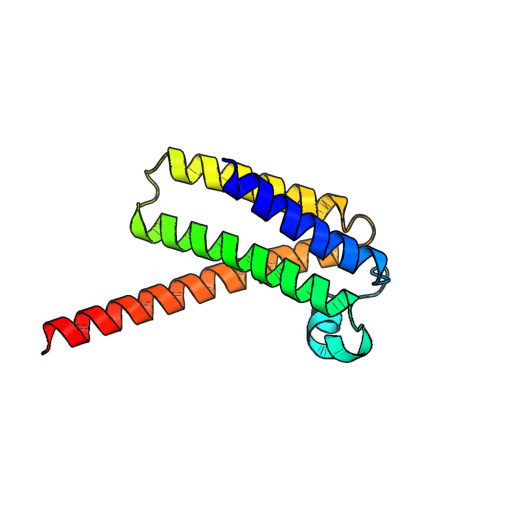A C 1
ATOM 592 O O . LEU A 1 75 ? -10.907 10.206 7.568 1.00 77.62 75 LEU A O 1
ATOM 596 N N . ILE A 1 76 ? -11.007 11.673 9.265 1.00 82.12 76 ILE A N 1
ATOM 597 C CA . ILE A 1 76 ? -10.320 12.764 8.550 1.00 82.12 76 ILE A CA 1
ATOM 598 C C . ILE A 1 76 ? -8.882 12.365 8.198 1.00 82.12 76 ILE A C 1
ATOM 600 O O . ILE A 1 76 ? -8.441 12.594 7.073 1.00 82.12 76 ILE A O 1
ATOM 604 N N . THR A 1 77 ? -8.160 11.745 9.134 1.00 81.38 77 THR A N 1
ATOM 605 C CA . THR A 1 77 ? -6.774 11.307 8.903 1.00 81.38 77 THR A CA 1
ATOM 606 C C . THR A 1 77 ? -6.702 10.278 7.775 1.00 81.38 77 THR A C 1
ATOM 608 O O . THR A 1 77 ? -5.898 10.445 6.862 1.00 81.38 77 THR A O 1
ATOM 611 N N . LEU A 1 78 ? -7.599 9.286 7.776 1.00 81.19 78 LEU A N 1
ATOM 612 C CA . LEU A 1 78 ? -7.694 8.298 6.701 1.00 81.19 78 LEU A CA 1
ATOM 613 C C . LEU A 1 78 ? -8.042 8.937 5.355 1.00 81.19 78 LEU A C 1
ATOM 615 O O . LEU A 1 78 ? -7.453 8.566 4.343 1.00 81.19 78 LEU A O 1
ATOM 619 N N . LEU A 1 79 ? -8.972 9.895 5.319 1.00 82.81 79 LEU A N 1
ATOM 620 C CA . LEU A 1 79 ? -9.308 10.580 4.071 1.00 82.81 79 LEU A CA 1
ATOM 621 C C . LEU A 1 79 ? -8.101 11.332 3.505 1.00 82.81 79 LEU A C 1
ATOM 623 O O . LEU A 1 79 ? -7.838 11.230 2.309 1.00 82.81 79 LEU A O 1
ATOM 627 N N . ILE A 1 80 ? -7.344 12.043 4.343 1.00 84.94 80 ILE A N 1
ATOM 628 C CA . ILE A 1 80 ? -6.148 12.779 3.912 1.00 84.94 80 ILE A CA 1
ATOM 629 C C . ILE A 1 80 ? -5.057 11.811 3.439 1.00 84.94 80 ILE A C 1
ATOM 631 O O . ILE A 1 80 ? -4.535 11.970 2.336 1.00 84.94 80 ILE A O 1
ATOM 635 N N . GLU A 1 81 ? -4.721 10.800 4.241 1.00 82.69 81 GLU A N 1
ATOM 636 C CA . GLU A 1 81 ? -3.650 9.845 3.932 1.00 82.69 81 GLU A CA 1
ATOM 637 C C . GLU A 1 81 ? -4.000 8.990 2.705 1.00 82.69 81 GLU A C 1
ATOM 639 O O . GLU A 1 81 ? -3.183 8.841 1.799 1.00 82.69 81 GLU A O 1
ATOM 644 N N . GLY A 1 82 ? -5.248 8.524 2.606 1.00 82.94 82 GLY A N 1
ATOM 645 C CA . GLY A 1 82 ? -5.762 7.805 1.442 1.00 82.94 82 GLY A CA 1
ATOM 646 C C . GLY A 1 82 ? -5.751 8.652 0.169 1.00 82.94 82 GLY A C 1
ATOM 647 O O . GLY A 1 82 ? -5.287 8.184 -0.870 1.00 82.94 82 GLY A O 1
ATOM 648 N N . SER A 1 83 ? -6.186 9.913 0.245 1.00 84.44 83 SER A N 1
ATOM 649 C CA . SER A 1 83 ? -6.158 10.826 -0.909 1.00 84.44 83 SER A CA 1
ATOM 650 C C . SER A 1 83 ? -4.728 11.078 -1.388 1.00 84.44 83 SER A C 1
ATOM 652 O O . SER A 1 83 ? -4.459 11.029 -2.587 1.00 84.44 83 SER A O 1
ATOM 654 N N . LEU A 1 84 ? -3.789 11.289 -0.461 1.00 86.06 84 LEU A N 1
ATOM 655 C CA . LEU A 1 84 ? -2.378 11.482 -0.794 1.00 86.06 84 LEU A CA 1
ATOM 656 C C . LEU A 1 84 ? -1.762 10.232 -1.432 1.00 86.06 84 LEU A C 1
ATOM 658 O O . LEU A 1 84 ? -1.034 10.356 -2.413 1.00 86.06 84 LEU A O 1
ATOM 662 N N . LEU A 1 85 ? -2.083 9.034 -0.936 1.00 85.56 85 LEU A N 1
ATOM 663 C CA . LEU A 1 85 ? -1.625 7.778 -1.536 1.00 85.56 85 LEU A 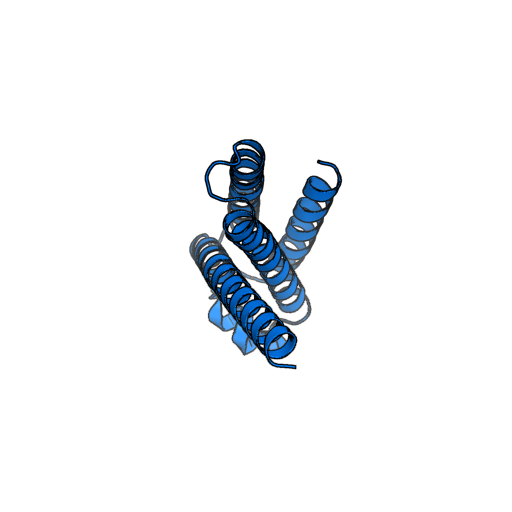CA 1
ATOM 664 C C . LEU A 1 85 ? -2.127 7.619 -2.977 1.00 85.56 85 LEU A C 1
ATOM 666 O O . LEU A 1 85 ? -1.346 7.253 -3.854 1.00 85.56 85 LEU A O 1
ATOM 670 N N . VAL A 1 86 ? -3.395 7.945 -3.242 1.00 85.00 86 VAL A N 1
ATOM 671 C CA . VAL A 1 86 ? -3.949 7.926 -4.606 1.00 85.00 86 VAL A CA 1
ATOM 672 C C . VAL A 1 86 ? -3.198 8.905 -5.510 1.00 85.00 86 VAL A C 1
ATOM 674 O O . VAL A 1 86 ? -2.828 8.535 -6.622 1.00 85.00 86 VAL A O 1
ATOM 677 N N . VAL A 1 87 ? -2.909 10.120 -5.032 1.00 86.50 87 VAL A N 1
ATOM 678 C CA . VAL A 1 87 ? -2.135 11.115 -5.795 1.00 86.50 87 VAL A CA 1
ATOM 679 C C . VAL A 1 87 ? -0.721 10.613 -6.094 1.00 86.50 87 VAL A C 1
ATOM 681 O O . VAL A 1 87 ? -0.284 10.707 -7.237 1.00 86.50 87 VAL A O 1
ATOM 684 N N . VAL A 1 88 ? -0.022 10.027 -5.116 1.00 86.44 88 VAL A N 1
ATOM 685 C CA . VAL A 1 88 ? 1.325 9.456 -5.308 1.00 86.44 88 VAL A CA 1
ATOM 686 C C . VAL A 1 88 ? 1.317 8.398 -6.411 1.00 86.44 88 VAL A C 1
ATOM 688 O O . VAL A 1 88 ? 2.118 8.464 -7.340 1.00 86.44 88 VAL A O 1
ATOM 691 N N . TYR A 1 89 ? 0.376 7.457 -6.353 1.00 84.19 89 TYR A N 1
ATOM 692 C CA . TYR A 1 89 ? 0.230 6.415 -7.369 1.00 84.19 89 TYR A CA 1
ATOM 693 C C . TYR A 1 89 ? -0.185 6.972 -8.735 1.00 84.19 89 TYR A C 1
ATOM 695 O O . TYR A 1 89 ? 0.234 6.451 -9.769 1.00 84.19 89 TYR A O 1
ATOM 703 N N . TRP A 1 90 ? -0.992 8.032 -8.766 1.00 85.25 90 TRP A N 1
ATOM 704 C CA . TRP A 1 90 ? -1.407 8.666 -10.011 1.00 85.25 90 TRP A CA 1
ATOM 705 C C . TRP A 1 90 ? -0.252 9.387 -10.707 1.00 85.25 90 TRP A C 1
ATOM 707 O O . TRP A 1 90 ? -0.120 9.267 -11.926 1.00 85.25 90 TRP A O 1
ATOM 717 N N . VAL A 1 91 ? 0.564 10.118 -9.943 1.00 85.06 91 VAL A N 1
ATOM 718 C CA . VAL A 1 91 ? 1.714 10.880 -10.449 1.00 85.06 91 VAL A CA 1
ATOM 719 C C . VAL A 1 91 ? 2.829 9.940 -10.896 1.00 85.06 91 VAL A C 1
ATOM 721 O O . VAL A 1 91 ? 3.327 10.085 -12.004 1.00 85.06 91 VAL A O 1
ATOM 724 N N . LEU A 1 92 ? 3.190 8.952 -10.074 1.00 82.62 92 LEU A N 1
ATOM 725 C CA . LEU A 1 92 ? 4.329 8.078 -10.369 1.00 82.62 92 LEU A CA 1
ATOM 726 C C . LEU A 1 92 ? 4.062 7.107 -11.521 1.00 82.62 92 LEU A C 1
ATOM 728 O O . LEU A 1 92 ? 4.967 6.792 -12.273 1.00 82.62 92 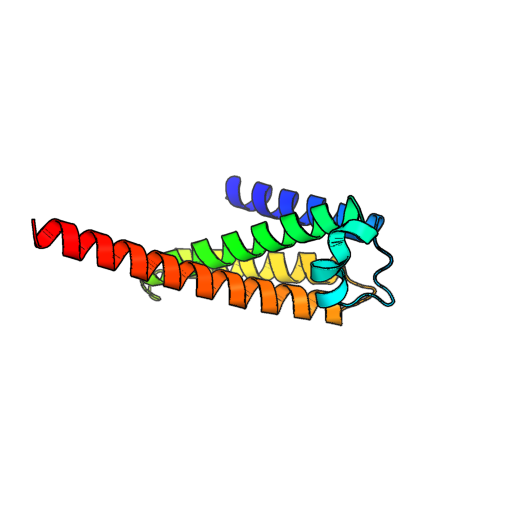LEU A O 1
ATOM 732 N N . PHE A 1 93 ? 2.825 6.646 -11.703 1.00 81.56 93 PHE A N 1
ATOM 733 C CA . PHE A 1 93 ? 2.487 5.667 -12.742 1.00 81.56 93 PHE A CA 1
ATOM 734 C C . PHE A 1 93 ? 1.700 6.306 -13.889 1.00 81.56 93 PHE A C 1
ATOM 736 O O . PHE A 1 93 ? 0.707 5.747 -14.364 1.00 81.56 93 PHE A O 1
ATOM 743 N N . GLU A 1 94 ? 2.109 7.498 -14.334 1.00 78.00 94 GLU A N 1
ATOM 744 C CA . GLU A 1 94 ? 1.420 8.222 -15.408 1.00 78.00 94 GLU A CA 1
ATOM 745 C C . GLU A 1 94 ? 1.313 7.397 -16.696 1.00 78.00 94 GLU A C 1
ATOM 747 O O . GLU A 1 94 ? 0.257 7.352 -17.328 1.00 78.00 94 GLU A O 1
ATOM 752 N N . THR A 1 95 ? 2.378 6.669 -17.018 1.00 75.19 95 THR A N 1
ATOM 753 C CA . THR A 1 95 ? 2.503 5.848 -18.225 1.00 75.19 95 THR A CA 1
ATOM 754 C C . THR A 1 95 ? 1.694 4.549 -18.185 1.00 75.19 95 THR A C 1
ATOM 756 O O . THR A 1 95 ? 1.399 3.996 -19.243 1.00 75.19 95 THR A O 1
ATOM 759 N N . ASN A 1 96 ? 1.305 4.058 -17.000 1.00 78.12 96 ASN A N 1
ATOM 760 C CA . ASN A 1 96 ? 0.512 2.837 -16.846 1.00 78.12 96 ASN A CA 1
ATOM 761 C C . ASN A 1 96 ? -0.453 2.930 -15.650 1.00 78.12 96 ASN A C 1
ATOM 763 O O . ASN A 1 96 ? -0.214 2.407 -14.556 1.00 78.12 96 ASN A O 1
ATOM 767 N N . LYS A 1 97 ? -1.603 3.571 -15.888 1.00 80.25 97 LYS A N 1
ATOM 768 C CA . LYS A 1 97 ? -2.668 3.747 -14.887 1.00 80.25 97 LYS A CA 1
ATOM 769 C C . LYS A 1 97 ? -3.297 2.423 -14.434 1.00 80.25 97 LYS A C 1
ATOM 771 O O . LYS A 1 97 ? -3.781 2.340 -13.307 1.00 80.25 97 LYS A O 1
ATOM 776 N N . TRP A 1 98 ? -3.258 1.380 -15.265 1.00 80.25 98 TRP A N 1
ATOM 777 C CA . TRP A 1 98 ? -3.763 0.052 -14.904 1.00 80.25 98 TRP A CA 1
ATOM 778 C C . TRP A 1 98 ? -2.899 -0.612 -13.837 1.00 80.25 98 TRP A C 1
ATOM 780 O O . TRP A 1 98 ? -3.436 -1.160 -12.876 1.00 80.25 98 TRP A O 1
ATOM 790 N N . LEU A 1 99 ? -1.572 -0.509 -13.961 1.00 81.25 99 LEU A N 1
ATOM 791 C CA . LEU A 1 99 ? -0.644 -0.973 -12.933 1.00 81.25 99 LEU A CA 1
ATOM 792 C C . LEU A 1 99 ? -0.859 -0.211 -11.623 1.00 81.25 99 LEU A C 1
ATOM 794 O O . LEU A 1 99 ? -0.923 -0.829 -10.564 1.00 81.25 99 LEU A O 1
ATOM 798 N N . SER A 1 100 ? -1.036 1.108 -11.703 1.00 83.19 100 SER A N 1
ATOM 799 C CA . SER A 1 100 ? -1.348 1.966 -10.554 1.00 83.19 100 SER A CA 1
ATOM 800 C C . SER A 1 100 ? -2.601 1.495 -9.805 1.00 83.19 100 SER A C 1
ATOM 802 O O . SER A 1 100 ? -2.555 1.211 -8.605 1.00 83.19 100 SER A O 1
ATOM 804 N N . LEU A 1 101 ? -3.706 1.315 -10.536 1.00 83.12 101 LEU A N 1
ATOM 805 C CA . LEU A 1 101 ? -4.982 0.872 -9.980 1.00 83.12 101 LEU A CA 1
ATOM 806 C C . LEU A 1 101 ? -4.887 -0.541 -9.394 1.00 83.12 101 LEU A C 1
ATOM 808 O O . LEU A 1 101 ? -5.323 -0.765 -8.267 1.00 83.12 101 LEU A O 1
ATOM 812 N N . ALA A 1 102 ? -4.285 -1.483 -10.126 1.00 84.31 102 ALA A N 1
ATOM 813 C CA . ALA A 1 102 ? -4.103 -2.856 -9.663 1.00 84.31 102 ALA A CA 1
ATOM 814 C C . ALA A 1 102 ? -3.277 -2.905 -8.370 1.00 84.31 102 ALA A C 1
ATOM 816 O O . ALA A 1 102 ? -3.635 -3.616 -7.435 1.00 84.31 102 ALA A O 1
ATOM 817 N N . SER A 1 103 ? -2.221 -2.096 -8.284 1.00 85.94 103 SER A N 1
ATOM 818 C CA . SER A 1 103 ? -1.374 -2.002 -7.093 1.00 85.94 103 SER A CA 1
ATOM 819 C C . SER A 1 103 ? -2.142 -1.469 -5.888 1.00 85.94 103 SER A C 1
ATOM 821 O O . SER A 1 103 ? -2.044 -2.036 -4.803 1.00 85.94 103 SER A O 1
ATOM 823 N N . LEU A 1 104 ? -2.948 -0.420 -6.074 1.00 87.38 104 LEU A N 1
ATOM 824 C CA . LEU A 1 104 ? -3.782 0.148 -5.014 1.00 87.38 104 LEU A CA 1
ATOM 825 C C . LEU A 1 104 ? -4.852 -0.836 -4.532 1.00 87.38 104 LEU A C 1
ATOM 827 O O . LEU A 1 104 ? -5.001 -1.032 -3.326 1.00 87.38 104 LEU A O 1
ATOM 831 N N . VAL A 1 105 ? -5.563 -1.491 -5.455 1.00 89.00 105 VAL A N 1
ATOM 832 C CA . VAL A 1 105 ? -6.583 -2.499 -5.120 1.00 89.00 105 VAL A CA 1
ATOM 833 C C . VAL A 1 105 ? -5.950 -3.661 -4.359 1.00 89.00 105 VAL A C 1
ATOM 835 O O . VAL A 1 105 ? -6.445 -4.046 -3.302 1.00 89.00 105 VAL A O 1
ATOM 838 N N . MET A 1 106 ? -4.814 -4.174 -4.833 1.00 89.81 106 MET A N 1
ATOM 839 C CA . MET A 1 106 ? -4.106 -5.267 -4.169 1.00 89.81 106 MET A CA 1
ATOM 840 C C . MET A 1 106 ? -3.566 -4.859 -2.796 1.00 89.81 106 MET A C 1
ATOM 842 O O . MET A 1 106 ? -3.654 -5.645 -1.851 1.00 89.81 106 MET A O 1
ATOM 846 N N . ALA A 1 107 ? -3.056 -3.634 -2.647 1.00 88.62 107 ALA A N 1
ATOM 847 C CA . ALA A 1 107 ? -2.582 -3.124 -1.364 1.00 88.62 107 ALA A CA 1
ATOM 848 C C . ALA A 1 107 ? -3.743 -2.990 -0.373 1.00 88.62 107 ALA A C 1
ATOM 850 O O . ALA A 1 107 ? -3.597 -3.338 0.800 1.00 88.62 107 ALA A O 1
ATOM 851 N N . PHE A 1 108 ? -4.911 -2.552 -0.852 1.00 88.19 108 PHE A N 1
ATOM 852 C CA . PHE A 1 108 ? -6.124 -2.472 -0.052 1.00 88.19 108 PHE A CA 1
ATOM 853 C C . PHE A 1 108 ? -6.603 -3.849 0.401 1.00 88.19 108 PHE A C 1
ATOM 855 O O . P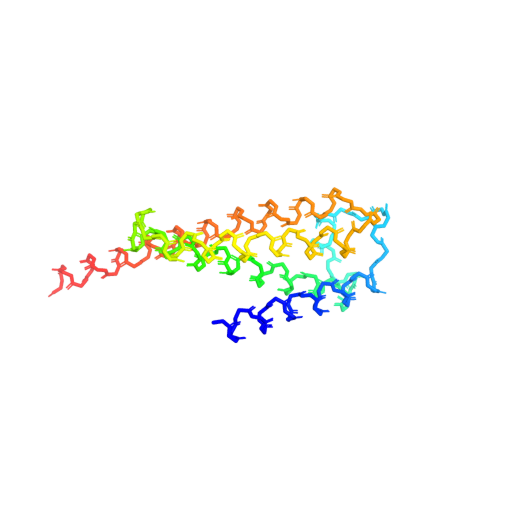HE A 1 108 ? -6.755 -4.079 1.601 1.00 88.19 108 PHE A O 1
ATOM 862 N N . SER A 1 109 ? -6.764 -4.793 -0.530 1.00 88.56 109 SER A N 1
ATOM 863 C CA . SER A 1 109 ? -7.165 -6.164 -0.212 1.00 88.56 109 SER A CA 1
ATOM 864 C C . SER A 1 109 ? -6.195 -6.821 0.771 1.00 88.56 109 SER A C 1
ATOM 866 O O . SER A 1 109 ? -6.629 -7.396 1.770 1.00 88.56 109 SER A O 1
ATOM 868 N N . TYR A 1 110 ? -4.884 -6.691 0.544 1.00 88.75 110 TYR A N 1
ATOM 869 C CA . TYR A 1 110 ? -3.866 -7.244 1.437 1.00 88.75 110 TYR A CA 1
ATOM 870 C C . TYR A 1 110 ? -3.887 -6.581 2.823 1.00 88.75 110 TYR A C 1
ATOM 872 O O . TYR A 1 110 ? -3.815 -7.272 3.842 1.00 88.75 110 TYR A O 1
ATOM 880 N N . GLY A 1 111 ? -4.041 -5.256 2.890 1.00 85.44 111 GLY A N 1
ATOM 881 C CA . GLY A 1 111 ? -4.152 -4.510 4.145 1.00 85.44 111 GLY A CA 1
ATOM 882 C C . GLY A 1 111 ? -5.370 -4.923 4.978 1.00 85.44 111 GLY A C 1
ATOM 883 O O . GLY A 1 111 ? -5.237 -5.216 6.166 1.00 85.44 111 GLY A O 1
ATOM 884 N N . VAL A 1 112 ? -6.545 -5.038 4.353 1.00 86.38 112 VAL A N 1
ATOM 885 C CA . VAL A 1 112 ? -7.786 -5.476 5.019 1.00 86.38 112 VAL A CA 1
ATOM 886 C C . VAL A 1 112 ? -7.679 -6.925 5.502 1.00 86.38 112 VAL A C 1
ATOM 888 O O . VAL A 1 112 ? -8.006 -7.222 6.652 1.00 86.38 112 VAL A O 1
ATOM 891 N N . LEU A 1 113 ? -7.184 -7.835 4.656 1.00 88.31 113 LEU A N 1
ATOM 892 C CA . LEU A 1 113 ? -7.014 -9.246 5.019 1.00 88.31 113 LEU A CA 1
ATOM 893 C C . LEU A 1 113 ? -6.054 -9.410 6.198 1.00 88.31 113 LEU A C 1
ATOM 895 O O . LEU A 1 113 ? -6.346 -10.135 7.150 1.00 88.31 113 LEU A O 1
ATOM 899 N N . THR A 1 114 ? -4.916 -8.715 6.164 1.00 88.12 114 THR A N 1
ATOM 900 C CA . THR A 1 114 ? -3.926 -8.789 7.244 1.00 88.12 114 THR A CA 1
ATOM 901 C C . THR A 1 114 ? -4.431 -8.173 8.550 1.00 88.12 114 THR A C 1
ATOM 903 O O . THR A 1 114 ? -4.109 -8.713 9.610 1.00 88.12 114 THR A O 1
ATOM 906 N N . ALA A 1 115 ? -5.261 -7.125 8.497 1.00 82.94 115 ALA A N 1
ATOM 907 C CA . ALA A 1 115 ? -5.937 -6.570 9.674 1.00 82.94 115 ALA A CA 1
ATOM 908 C C . ALA A 1 115 ? -6.888 -7.599 10.300 1.00 82.94 115 ALA A C 1
ATOM 910 O O . ALA A 1 115 ? -6.824 -7.862 11.501 1.00 82.94 115 ALA A O 1
ATOM 911 N N . ASN A 1 116 ? -7.722 -8.244 9.478 1.00 80.94 116 ASN A N 1
ATOM 912 C CA . ASN A 1 116 ? -8.683 -9.242 9.945 1.00 80.94 116 ASN A CA 1
ATOM 913 C C . ASN A 1 116 ? -7.983 -10.464 10.575 1.00 80.94 116 ASN A C 1
ATOM 915 O O . ASN A 1 116 ? -8.338 -10.908 11.665 1.00 80.94 116 ASN A O 1
ATOM 919 N N . ILE A 1 117 ? -6.909 -10.963 9.948 1.00 82.06 117 ILE A N 1
ATOM 920 C CA . ILE A 1 117 ? -6.099 -12.060 10.506 1.00 82.06 117 ILE A CA 1
ATOM 921 C C . ILE A 1 117 ? -5.513 -11.675 11.870 1.00 82.06 117 ILE A C 1
ATOM 923 O O . ILE A 1 117 ? -5.458 -12.513 12.774 1.00 82.06 117 ILE A O 1
ATOM 927 N N . ARG A 1 118 ? -5.054 -10.429 12.032 1.00 79.19 118 ARG A N 1
ATOM 928 C CA . ARG A 1 118 ? -4.509 -9.957 13.305 1.00 79.19 118 ARG A CA 1
ATOM 929 C C . ARG A 1 118 ? -5.591 -9.870 14.379 1.00 79.19 118 ARG A C 1
ATOM 931 O O . ARG A 1 118 ? -5.386 -10.430 15.453 1.00 79.19 118 ARG A O 1
ATOM 938 N N . ALA A 1 119 ? -6.741 -9.276 14.064 1.00 74.50 119 ALA A N 1
ATOM 939 C CA . ALA A 1 119 ? -7.886 -9.209 14.969 1.00 74.50 119 ALA A CA 1
ATOM 940 C C . ALA A 1 119 ? -8.327 -10.613 15.425 1.00 74.50 119 ALA A C 1
ATOM 942 O O . ALA A 1 119 ? -8.487 -10.867 16.617 1.00 74.50 119 ALA A O 1
ATOM 943 N N . ALA A 1 120 ? -8.407 -11.574 14.497 1.00 75.94 120 ALA A N 1
ATOM 944 C CA . ALA A 1 120 ? -8.735 -12.965 14.811 1.00 75.94 120 ALA A CA 1
ATOM 945 C C . ALA A 1 120 ? -7.684 -13.648 15.710 1.00 75.94 120 ALA A C 1
ATOM 947 O O . ALA A 1 120 ? -8.032 -14.453 16.577 1.00 75.94 120 ALA A O 1
ATOM 948 N N . ARG A 1 121 ? -6.388 -13.349 15.531 1.00 81.00 121 ARG A N 1
ATOM 949 C CA . ARG A 1 121 ? -5.322 -13.864 16.412 1.00 81.00 121 ARG A CA 1
ATOM 950 C C . ARG A 1 121 ? -5.389 -13.265 17.810 1.00 81.00 121 ARG A C 1
ATOM 952 O O . ARG A 1 121 ? -5.167 -13.996 18.771 1.00 81.00 121 ARG A O 1
ATOM 959 N N . GLU A 1 122 ? -5.648 -11.968 17.923 1.00 78.44 122 GLU A N 1
ATOM 960 C CA . GLU A 1 122 ? -5.773 -11.292 19.215 1.00 78.44 122 GLU A CA 1
ATOM 961 C C . GLU A 1 122 ? -6.967 -11.859 19.990 1.00 78.44 122 GLU A C 1
ATOM 963 O O . GLU A 1 122 ? -6.800 -12.274 21.134 1.00 78.44 122 GLU A O 1
ATOM 968 N N . LEU A 1 123 ? -8.112 -12.056 19.332 1.00 73.75 123 LEU A N 1
ATOM 969 C CA . LEU A 1 123 ? -9.296 -12.671 19.937 1.00 73.75 123 LEU A CA 1
ATOM 970 C C . LEU A 1 123 ? -9.034 -14.103 20.445 1.00 73.75 123 LEU A C 1
ATOM 972 O O . LEU A 1 123 ? -9.386 -14.435 21.575 1.00 73.7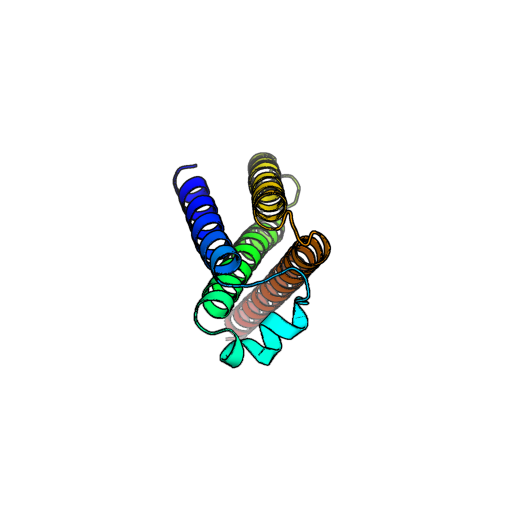5 123 LEU A O 1
ATOM 976 N N . LYS A 1 124 ? -8.329 -14.932 19.659 1.00 75.50 124 LYS A N 1
ATOM 977 C CA . LYS A 1 124 ? -7.903 -16.278 20.092 1.00 75.50 124 LYS A CA 1
ATOM 978 C C . LYS A 1 124 ? -6.956 -16.252 21.296 1.00 75.50 124 LYS A C 1
ATOM 980 O O . LYS A 1 124 ? -6.983 -17.175 22.106 1.00 75.50 124 LYS A O 1
ATOM 985 N N . ARG A 1 125 ? -6.085 -15.241 21.408 1.00 75.88 125 ARG A N 1
ATOM 986 C CA . ARG A 1 125 ? -5.191 -15.084 22.570 1.00 75.88 125 ARG A CA 1
ATOM 987 C C . ARG A 1 125 ? -5.965 -14.678 23.820 1.00 75.88 125 ARG A C 1
ATOM 989 O O . ARG A 1 125 ? -5.692 -15.237 24.874 1.00 75.88 125 ARG A O 1
ATOM 996 N N . PHE A 1 126 ? -6.935 -13.773 23.692 1.00 71.62 126 PHE A N 1
ATOM 997 C CA . PHE A 1 126 ? -7.809 -13.390 24.804 1.00 71.62 126 PHE A CA 1
ATOM 998 C C . PHE A 1 126 ? -8.624 -14.574 25.329 1.00 71.62 126 PHE A C 1
ATOM 1000 O O . PHE A 1 126 ? -8.665 -14.778 26.534 1.00 71.62 126 PHE A O 1
ATOM 1007 N N . GLN A 1 127 ? -9.190 -15.402 24.444 1.00 72.12 127 GLN A N 1
ATOM 1008 C CA . GLN A 1 127 ? -9.900 -16.624 24.850 1.00 72.12 127 GLN A CA 1
ATOM 1009 C C . GLN A 1 127 ? -8.997 -17.563 25.660 1.00 72.12 127 GLN A C 1
ATOM 1011 O O . GLN A 1 127 ? -9.315 -17.894 26.793 1.00 72.12 127 GLN A O 1
ATOM 1016 N N . ARG A 1 128 ? -7.799 -17.875 25.147 1.00 70.81 128 ARG A N 1
ATOM 1017 C CA . ARG A 1 128 ? -6.832 -18.729 25.862 1.00 70.81 128 ARG A CA 1
ATOM 1018 C C . ARG A 1 128 ? -6.366 -18.167 27.207 1.00 70.81 128 ARG A C 1
ATOM 1020 O O . ARG A 1 128 ? -5.966 -18.948 28.055 1.00 70.81 128 ARG A O 1
ATOM 1027 N N . SER A 1 129 ? -6.351 -16.844 27.369 1.00 71.62 129 SER A N 1
ATOM 1028 C CA . SER A 1 129 ? -6.005 -16.196 28.638 1.00 71.62 129 SER A CA 1
ATOM 1029 C C . SER A 1 129 ? -7.148 -16.215 29.651 1.00 71.62 129 SER A C 1
ATOM 1031 O O . SER A 1 129 ? -6.867 -16.106 30.835 1.00 71.62 129 SER A O 1
ATOM 1033 N N . ASN A 1 130 ? -8.404 -16.281 29.202 1.00 68.50 130 ASN A N 1
ATOM 1034 C CA . ASN A 1 130 ? -9.568 -16.398 30.083 1.00 68.50 130 ASN A CA 1
ATOM 1035 C C . ASN A 1 130 ? -9.858 -17.854 30.474 1.00 68.50 130 ASN A C 1
ATOM 1037 O O . ASN A 1 130 ? -10.492 -18.085 31.497 1.00 68.50 130 ASN A O 1
ATOM 1041 N N . ASP A 1 131 ? -9.420 -18.812 29.652 1.00 63.47 131 ASP A N 1
ATOM 1042 C CA . ASP A 1 131 ? -9.597 -20.250 29.887 1.00 63.47 131 ASP A CA 1
ATOM 1043 C C . ASP A 1 131 ? -8.501 -20.868 30.792 1.00 63.47 131 ASP A C 1
ATOM 1045 O O . ASP A 1 131 ? -8.578 -22.058 31.102 1.00 63.47 131 ASP A O 1
ATOM 1049 N N . ALA A 1 132 ? -7.474 -20.098 31.180 1.00 56.62 132 ALA A N 1
ATOM 1050 C CA . ALA A 1 132 ? -6.343 -20.516 32.024 1.00 56.62 132 ALA A CA 1
ATOM 1051 C C . ALA A 1 132 ? -6.430 -19.896 33.424 1.00 56.62 132 ALA A C 1
ATOM 1053 O O . ALA A 1 132 ? -6.054 -20.600 34.389 1.00 56.62 132 ALA A O 1
#

Radius of gyration: 16.9 Å; chains: 1; bounding box: 34×36×53 Å

Foldseek 3Di:
DVVLVVLLVLLLVLLLLLLVQDPPLPDALVCLVVVVVVSPSSSVSVVVSLLSLLQVLLVLLLCCVVVPPPPPVSVVVCVVSVVSLLVSLCVSPVSPVPRSVVSNVVSNVSSNVVNVVVVVVVVVVVVVVVVD

Organism: NCBI:txid208199

Secondary structure (DSSP, 8-state):
-HHHHHHHHHHHHHHHHHHHHS-TTS--HHHHHHSHHHHHHHHHHHHHHHHHHHHHHHHHHHHHHHH-TT-HHHHHHHHHHHHHHHHHHHHHTTT-HHHHHHHHHHHHHHHHHHHHHHHHHHHHHHHHHH--

pLDDT: mean 80.04, std 7.64, range [51.59, 89.81]

Sequence (132 aa):
MPLLLIRIVAIFGLLFIAESNLNFKSMTFTDLMLNSGRYGFGALCFLFGFLFVARIIREHVEGFLALGINNKAHLITLLIEGSLLVVVYWVLFETNKWLSLASLVMAFSYGVLTANIRAARELKRFQRSNDA